Protein AF-A0A924F644-F1 (afdb_monomer)

Foldseek 3Di:
DALVVVQVCLDVPLPPPFDWDDDPPWIKTQNHKDKDDDCPVVLFQWDQDPVRIIIGGQW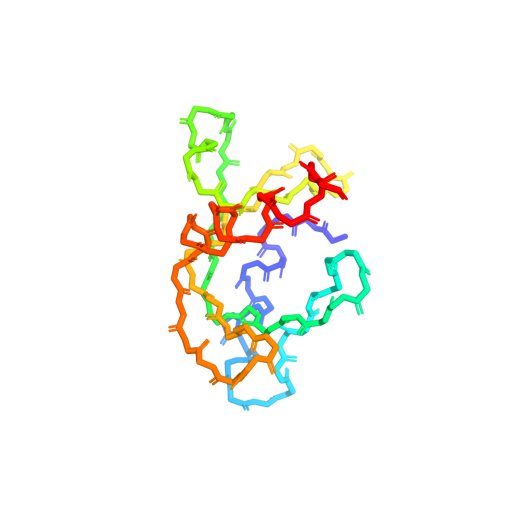IQGRVRDIDGRNVCCVVVVVVVVD

pLDDT: mean 77.11, std 11.96, range [38.97, 89.88]

Nearest PDB structures (foldseek):
  5uai-assembly1_A  TM=7.345E-01  e=1.280E-04  Pseudomonas aeruginosa PAO1
  3r8x-assembly1_A  TM=7.601E-01  e=2.263E-04  Yersinia pestis
  4iqf-assembly2_B  TM=7.371E-01  e=5.488E-04  Bacillus anthracis
  2fmt-assembly2_B  TM=7.497E-01  e=9.700E-04  Escherichia coli
  1s3i-assembly1_A  TM=7.414E-01  e=3.356E-02  Rattus norvegicus

Structure (mmCIF, N/CA/C/O backbone):
data_AF-A0A924F644-F1
#
_entry.id   AF-A0A924F644-F1
#
loop_
_atom_site.group_PDB
_atom_site.id
_atom_site.type_symbol
_atom_site.label_atom_id
_atom_site.label_alt_id
_atom_site.label_comp_id
_atom_site.label_asym_id
_atom_site.label_entity_id
_atom_site.label_seq_id
_atom_site.pdbx_PDB_ins_code
_atom_site.Cartn_x
_atom_site.Cartn_y
_atom_site.Cartn_z
_atom_site.occupancy
_atom_site.B_iso_or_equiv
_atom_site.auth_seq_id
_atom_site.auth_comp_id
_atom_site.auth_asym_id
_atom_site.auth_atom_id
_atom_site.pdbx_PDB_model_num
ATOM 1 N N . MET A 1 1 ? 8.226 -8.019 -3.320 1.00 64.81 1 MET A N 1
ATOM 2 C CA . MET A 1 1 ? 6.960 -7.689 -3.990 1.00 64.81 1 MET A CA 1
ATOM 3 C C . MET A 1 1 ? 7.231 -6.460 -4.829 1.00 64.81 1 MET A C 1
ATOM 5 O O . MET A 1 1 ? 7.849 -5.541 -4.300 1.00 64.81 1 MET A O 1
ATOM 9 N N . THR A 1 2 ? 6.873 -6.497 -6.108 1.00 82.06 2 THR A N 1
ATOM 10 C CA . THR A 1 2 ? 6.909 -5.325 -6.999 1.00 82.06 2 THR A CA 1
ATOM 11 C C . THR A 1 2 ? 5.655 -4.475 -6.779 1.00 82.06 2 THR A C 1
ATOM 13 O O . THR A 1 2 ? 4.653 -4.991 -6.272 1.00 82.06 2 THR A O 1
ATOM 16 N N . ALA A 1 3 ? 5.653 -3.202 -7.172 1.00 79.06 3 ALA A N 1
ATOM 17 C CA . ALA A 1 3 ? 4.475 -2.342 -7.035 1.00 79.06 3 ALA A CA 1
ATOM 18 C C . ALA A 1 3 ? 3.284 -2.886 -7.842 1.00 79.06 3 ALA A C 1
ATOM 20 O O . ALA A 1 3 ? 2.147 -2.838 -7.381 1.00 79.06 3 ALA A O 1
ATOM 21 N N . VAL A 1 4 ? 3.527 -3.511 -9.000 1.00 80.94 4 VAL A N 1
ATOM 22 C CA . VAL A 1 4 ? 2.466 -4.163 -9.791 1.00 80.94 4 VAL A CA 1
ATOM 23 C C . VAL A 1 4 ? 1.843 -5.327 -9.022 1.00 80.94 4 VAL A C 1
ATOM 25 O O . VAL A 1 4 ? 0.618 -5.451 -8.965 1.00 80.94 4 VAL A O 1
ATOM 28 N N . GLN A 1 5 ? 2.669 -6.175 -8.401 1.00 81.88 5 GLN A N 1
ATOM 29 C CA . GLN A 1 5 ? 2.182 -7.263 -7.550 1.00 81.88 5 GLN A CA 1
ATOM 30 C C . GLN A 1 5 ? 1.412 -6.715 -6.346 1.00 81.88 5 GLN A C 1
ATOM 32 O O . GLN A 1 5 ? 0.372 -7.263 -5.992 1.00 81.88 5 GLN A O 1
ATOM 37 N N . ALA A 1 6 ? 1.880 -5.613 -5.760 1.00 79.56 6 ALA A N 1
ATOM 38 C CA . ALA A 1 6 ? 1.230 -4.956 -4.637 1.00 79.56 6 ALA A CA 1
ATOM 39 C C . ALA A 1 6 ? -0.145 -4.388 -5.011 1.00 79.56 6 ALA A C 1
ATOM 41 O O . ALA A 1 6 ? -1.125 -4.684 -4.337 1.00 79.56 6 ALA A O 1
ATOM 42 N N . ALA A 1 7 ? -0.248 -3.651 -6.118 1.00 80.44 7 ALA A N 1
ATOM 43 C CA . ALA A 1 7 ? -1.509 -3.091 -6.597 1.00 80.44 7 ALA A CA 1
ATOM 44 C C . ALA A 1 7 ? -2.521 -4.190 -6.963 1.00 80.44 7 ALA A C 1
ATOM 46 O O . ALA A 1 7 ? -3.703 -4.092 -6.632 1.00 80.44 7 ALA A O 1
ATOM 47 N N . ARG A 1 8 ? -2.063 -5.280 -7.599 1.00 82.94 8 ARG A N 1
ATOM 48 C CA . ARG A 1 8 ? -2.904 -6.460 -7.870 1.00 82.94 8 ARG A CA 1
ATOM 49 C C . ARG A 1 8 ? -3.383 -7.116 -6.583 1.00 82.94 8 ARG A C 1
ATOM 51 O O . ARG A 1 8 ? -4.551 -7.475 -6.494 1.00 82.94 8 ARG A O 1
ATOM 58 N N . ARG A 1 9 ? -2.499 -7.229 -5.589 1.00 81.25 9 ARG A N 1
ATOM 59 C CA . ARG A 1 9 ? -2.835 -7.747 -4.265 1.00 81.25 9 ARG A CA 1
ATOM 60 C C . ARG A 1 9 ? -3.917 -6.879 -3.627 1.00 81.25 9 ARG A C 1
ATOM 62 O O . ARG A 1 9 ? -4.979 -7.394 -3.326 1.00 81.25 9 ARG A O 1
ATOM 69 N N . VAL A 1 10 ? -3.715 -5.569 -3.530 1.00 82.12 10 VAL A N 1
ATOM 70 C CA . VAL A 1 10 ? -4.708 -4.638 -2.967 1.00 82.12 10 VAL A CA 1
ATOM 71 C C . VAL A 1 10 ? -6.090 -4.836 -3.597 1.00 82.12 10 VAL A C 1
ATOM 73 O O . VAL A 1 10 ? -7.062 -4.979 -2.867 1.00 82.12 10 VAL A O 1
ATOM 76 N N . ARG A 1 11 ? -6.172 -4.946 -4.931 1.00 78.88 11 ARG A N 1
ATOM 77 C CA . ARG A 1 11 ? -7.444 -5.179 -5.639 1.00 78.88 11 ARG A CA 1
ATOM 78 C C . ARG A 1 11 ? -8.055 -6.551 -5.356 1.00 78.88 11 ARG A C 1
ATOM 80 O O . ARG A 1 11 ? -9.251 -6.640 -5.119 1.00 78.88 11 ARG A O 1
ATOM 87 N N . ALA A 1 12 ? -7.245 -7.607 -5.378 1.00 76.88 12 ALA A N 1
ATOM 88 C CA . ALA A 1 12 ? -7.704 -8.972 -5.113 1.00 76.88 12 ALA A CA 1
ATOM 89 C C . ALA A 1 12 ? -8.153 -9.175 -3.656 1.00 76.88 12 ALA A C 1
ATOM 91 O O . ALA A 1 12 ? -8.953 -10.055 -3.365 1.00 76.88 12 ALA A O 1
ATOM 92 N N . TYR A 1 13 ? -7.637 -8.351 -2.748 1.00 76.25 13 TYR A N 1
ATOM 93 C CA . TYR A 1 13 ? -7.811 -8.458 -1.306 1.00 76.25 13 TYR A CA 1
ATOM 94 C C . TYR A 1 13 ? -8.614 -7.280 -0.724 1.00 76.25 13 TYR A C 1
ATOM 96 O O . TYR A 1 13 ? -8.439 -6.918 0.441 1.00 76.25 13 TYR A O 1
ATOM 104 N N . LEU A 1 14 ? -9.484 -6.668 -1.534 1.00 67.62 14 LEU A N 1
ATOM 105 C CA . LEU A 1 14 ? -10.389 -5.591 -1.114 1.00 67.62 14 LEU A CA 1
ATOM 106 C C . LEU A 1 14 ? -11.431 -6.081 -0.095 1.00 67.62 14 LEU A C 1
ATOM 108 O O . LEU A 1 14 ? -11.674 -5.399 0.904 1.00 67.62 14 LEU A O 1
ATOM 112 N N . ASP A 1 15 ? -11.982 -7.279 -0.313 1.00 61.72 15 ASP A N 1
ATOM 113 C CA . ASP A 1 15 ? -13.018 -7.863 0.546 1.00 61.72 15 ASP A CA 1
ATOM 114 C C . ASP A 1 15 ? -12.422 -8.688 1.699 1.00 61.72 15 ASP A C 1
ATOM 116 O O . ASP A 1 15 ? -12.666 -8.371 2.868 1.00 61.72 15 ASP A O 1
ATOM 120 N N . PHE A 1 16 ? -11.580 -9.695 1.416 1.00 54.97 16 PHE A N 1
ATOM 121 C CA . PHE A 1 16 ? -10.855 -10.463 2.441 1.00 54.97 16 PHE A CA 1
ATOM 122 C C . PHE A 1 16 ? -9.739 -11.352 1.848 1.00 54.97 16 PHE A C 1
ATOM 124 O O . PHE A 1 16 ? -9.948 -11.934 0.786 1.00 54.97 16 PHE A O 1
ATOM 131 N N . PRO A 1 17 ? -8.598 -11.564 2.540 1.00 63.66 17 PRO A N 1
ATOM 132 C CA . PRO A 1 17 ? -8.063 -10.812 3.680 1.00 63.66 17 PRO A CA 1
ATOM 133 C C . PRO A 1 17 ? -7.559 -9.422 3.282 1.00 63.66 17 PRO A C 1
ATOM 135 O O . PRO A 1 17 ? -6.711 -9.308 2.411 1.00 63.66 17 PRO A O 1
ATOM 138 N N . LYS A 1 18 ? -8.009 -8.373 3.977 1.00 78.12 18 LYS A N 1
ATOM 139 C CA . LYS A 1 18 ? -7.617 -6.977 3.713 1.00 78.12 18 LYS A CA 1
ATOM 140 C C . LYS A 1 18 ? -6.096 -6.772 3.731 1.00 78.12 18 LYS A C 1
ATOM 142 O O . LYS A 1 18 ? -5.412 -7.250 4.638 1.00 78.12 18 LYS A O 1
ATOM 147 N N . THR A 1 19 ? -5.568 -6.005 2.774 1.00 81.50 19 THR A N 1
ATOM 148 C CA . THR A 1 19 ? -4.128 -5.697 2.708 1.00 81.50 19 THR A CA 1
ATOM 149 C C . THR A 1 19 ? -3.741 -4.723 3.822 1.00 81.50 19 THR A C 1
ATOM 151 O O . THR A 1 19 ? -4.031 -3.531 3.738 1.00 81.50 19 THR A O 1
ATOM 154 N N . LYS A 1 20 ? -3.084 -5.229 4.872 1.00 83.25 20 LYS A N 1
ATOM 155 C CA . LYS A 1 20 ? -2.554 -4.414 5.972 1.00 83.25 20 LYS A CA 1
ATOM 156 C C . LYS A 1 20 ? -1.143 -3.927 5.666 1.00 83.25 20 LYS A C 1
ATOM 158 O O . LYS A 1 20 ? -0.309 -4.689 5.179 1.00 83.25 20 LYS A O 1
ATOM 1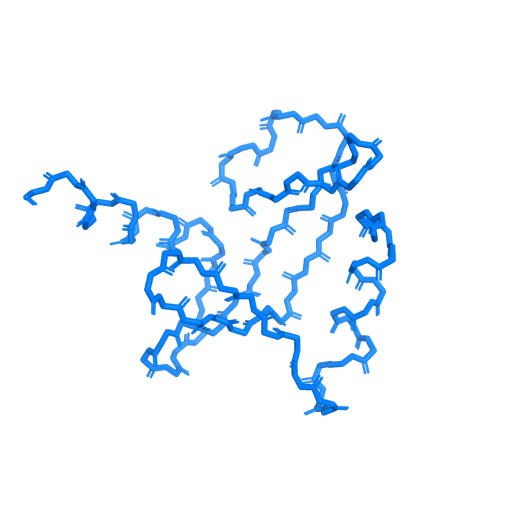63 N N . LEU A 1 21 ? -0.885 -2.675 6.006 1.00 82.19 21 LEU A N 1
ATOM 164 C CA . LEU A 1 21 ? 0.416 -2.039 5.951 1.00 82.19 21 LEU A CA 1
ATOM 165 C C . LEU A 1 21 ? 0.751 -1.479 7.332 1.00 82.19 21 LEU A C 1
ATOM 167 O O . LEU A 1 21 ? -0.058 -0.765 7.919 1.00 82.19 21 LEU A O 1
ATOM 171 N N . SER A 1 22 ? 1.937 -1.787 7.839 1.00 79.56 22 SER A N 1
ATOM 172 C CA . SER A 1 22 ? 2.438 -1.172 9.067 1.00 79.56 22 SER A CA 1
ATOM 173 C C . SER A 1 22 ? 3.138 0.142 8.733 1.00 79.56 22 SER A C 1
ATOM 175 O O . SER A 1 22 ? 4.012 0.174 7.866 1.00 79.56 22 SER A O 1
ATOM 177 N N . TYR A 1 23 ? 2.766 1.215 9.424 1.00 75.25 23 TYR A N 1
ATOM 178 C CA . TYR A 1 23 ? 3.411 2.518 9.336 1.00 75.25 23 TYR A CA 1
ATOM 179 C C . TYR A 1 23 ? 3.711 3.034 10.747 1.00 75.25 23 TYR A C 1
ATOM 181 O O . TYR A 1 23 ? 2.817 3.463 11.473 1.00 75.25 23 TYR A O 1
ATOM 189 N N . GLY A 1 24 ? 4.982 2.962 11.152 1.00 73.75 24 GLY A N 1
ATOM 190 C CA . GLY A 1 24 ? 5.378 3.238 12.535 1.00 73.75 24 GLY A CA 1
ATOM 191 C C . GLY A 1 24 ? 4.815 2.189 13.499 1.00 73.75 24 GLY A C 1
ATOM 192 O O . GLY A 1 24 ? 4.983 0.993 13.271 1.00 73.75 24 GLY A O 1
ATOM 193 N N . SER A 1 25 ? 4.155 2.645 14.565 1.00 76.81 25 SER A N 1
ATOM 194 C CA . SER A 1 25 ? 3.436 1.804 15.534 1.00 76.81 25 SER A CA 1
ATOM 195 C C . SER A 1 25 ? 2.031 1.409 15.075 1.00 76.81 25 SER A C 1
ATOM 197 O O . SER A 1 25 ? 1.393 0.570 15.703 1.00 76.81 25 SER A O 1
ATOM 199 N N . GLU A 1 26 ? 1.542 2.012 13.993 1.00 78.31 26 GLU A N 1
ATOM 200 C CA . GLU A 1 26 ? 0.164 1.873 13.547 1.00 78.31 26 GLU A CA 1
ATOM 201 C C . GLU A 1 26 ? 0.041 0.906 12.371 1.00 78.31 26 GLU A C 1
ATOM 203 O O . GLU A 1 26 ? 0.941 0.768 11.538 1.00 78.31 26 GLU A O 1
ATOM 208 N N . SER A 1 27 ? -1.114 0.249 12.274 1.00 82.75 27 SER A N 1
ATOM 209 C CA . SER A 1 27 ? -1.462 -0.572 11.114 1.00 82.75 27 SER A CA 1
ATOM 210 C C . SER A 1 27 ? -2.628 0.051 10.362 1.00 82.75 27 SER A C 1
ATOM 212 O O . SER A 1 27 ? -3.663 0.370 10.946 1.00 82.75 27 SER A O 1
ATOM 214 N N . VAL A 1 28 ? -2.463 0.213 9.054 1.00 87.12 28 VAL A N 1
ATOM 215 C CA . VAL A 1 28 ? -3.492 0.733 8.153 1.00 87.12 28 VAL A CA 1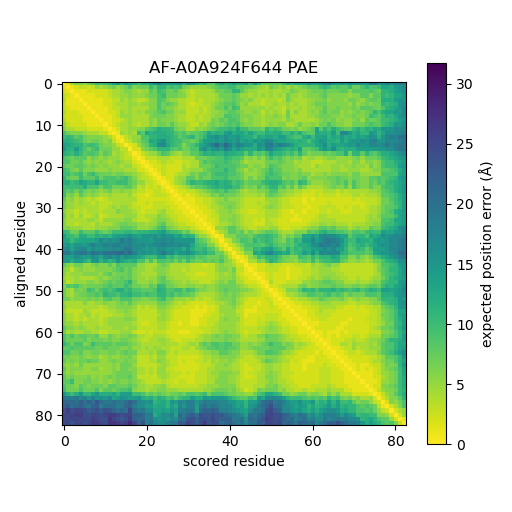
ATOM 216 C C . VAL A 1 28 ? -3.891 -0.324 7.143 1.00 87.12 28 VAL A C 1
ATOM 218 O O . VAL A 1 28 ? -3.117 -1.224 6.821 1.00 87.12 28 VAL A O 1
ATOM 221 N N . ILE A 1 29 ? -5.111 -0.229 6.627 1.00 89.00 29 ILE A N 1
ATOM 222 C CA . ILE A 1 29 ? -5.577 -1.117 5.562 1.00 89.00 29 ILE A CA 1
ATOM 223 C C . ILE A 1 29 ? -5.576 -0.346 4.254 1.00 89.00 29 ILE A C 1
ATOM 225 O O . ILE A 1 29 ? -6.312 0.622 4.102 1.00 89.00 29 ILE A O 1
ATOM 229 N N . VAL A 1 30 ? -4.792 -0.805 3.288 1.00 88.38 30 VAL A N 1
ATOM 230 C CA . VAL A 1 30 ? -4.785 -0.241 1.942 1.00 88.38 30 VAL A CA 1
ATOM 231 C C . VAL A 1 30 ? -5.993 -0.773 1.181 1.00 88.38 30 VAL A C 1
ATOM 233 O O . VAL A 1 30 ? -6.182 -1.984 1.069 1.00 88.38 30 VAL A O 1
ATOM 236 N N . THR A 1 31 ? -6.796 0.142 0.647 1.00 87.81 31 THR A N 1
ATOM 237 C CA .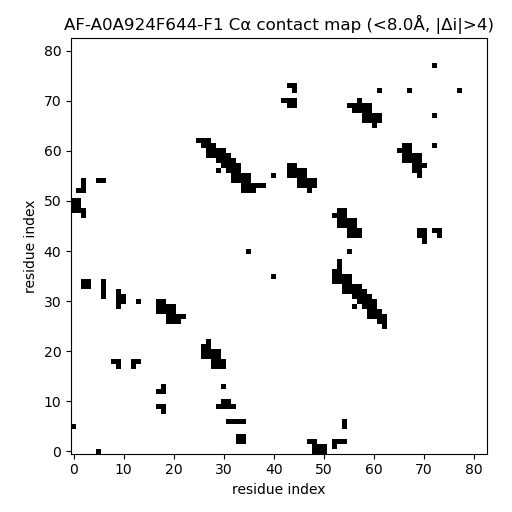 THR A 1 31 ? -7.988 -0.190 -0.151 1.00 87.81 31 THR A CA 1
ATOM 238 C C . THR A 1 31 ? -7.798 0.156 -1.621 1.00 87.81 31 THR A C 1
ATOM 240 O O . THR A 1 31 ? -8.311 -0.544 -2.489 1.00 87.81 31 THR A O 1
ATOM 243 N N . LYS A 1 32 ? -6.990 1.175 -1.927 1.00 86.94 32 LYS A N 1
ATOM 244 C CA . LYS A 1 32 ? -6.679 1.558 -3.300 1.00 86.94 32 LYS A CA 1
ATOM 245 C C . LYS A 1 32 ? -5.234 2.015 -3.420 1.00 86.94 32 LYS A C 1
ATOM 247 O O . LYS A 1 32 ? -4.746 2.781 -2.591 1.00 86.94 32 LYS A O 1
ATOM 252 N N . ALA A 1 33 ? -4.563 1.502 -4.444 1.00 88.25 33 ALA A N 1
ATOM 253 C CA . ALA A 1 33 ? -3.190 1.844 -4.762 1.00 88.25 33 ALA A CA 1
ATOM 254 C C . ALA A 1 33 ? -2.926 1.688 -6.262 1.00 88.25 33 ALA A C 1
ATOM 256 O O . ALA A 1 33 ? -3.541 0.845 -6.936 1.00 88.25 33 ALA A O 1
ATOM 257 N N . HIS A 1 34 ? -1.960 2.447 -6.764 1.00 85.62 34 HIS A N 1
ATOM 258 C CA . HIS A 1 34 ? -1.479 2.358 -8.134 1.00 85.62 34 HIS A CA 1
ATOM 259 C C . HIS A 1 34 ? 0.047 2.468 -8.196 1.00 85.62 34 HIS A C 1
ATOM 261 O O . HIS A 1 34 ? 0.707 2.910 -7.258 1.00 85.62 34 HIS A O 1
ATOM 267 N N . VAL A 1 35 ? 0.620 1.978 -9.293 1.00 85.19 35 VAL A N 1
ATOM 268 C CA . VAL A 1 35 ? 2.069 2.012 -9.517 1.00 85.19 35 VAL A CA 1
ATOM 269 C C . VAL A 1 35 ? 2.430 3.347 -10.140 1.00 85.19 35 VAL A C 1
ATOM 271 O O . VAL A 1 35 ? 1.796 3.736 -11.118 1.00 85.19 35 VAL A O 1
ATOM 274 N N . VAL A 1 36 ? 3.456 4.001 -9.605 1.00 83.50 36 VAL A N 1
ATOM 275 C CA . VAL A 1 36 ? 4.007 5.241 -10.154 1.00 83.50 36 VAL A CA 1
ATOM 276 C C . VAL A 1 36 ? 5.458 5.031 -10.570 1.00 83.50 36 VAL A C 1
ATOM 278 O O . VAL A 1 36 ? 6.180 4.207 -10.003 1.00 83.50 36 VAL A O 1
ATOM 281 N N . SER A 1 37 ? 5.868 5.741 -11.617 1.00 71.69 37 SER A N 1
ATOM 282 C CA . SER A 1 37 ? 7.197 5.612 -12.230 1.00 71.69 37 SER A CA 1
ATOM 283 C C . SER A 1 37 ? 8.174 6.705 -11.788 1.00 71.69 37 SER A C 1
ATOM 285 O O . SER A 1 37 ? 9.332 6.670 -12.190 1.00 71.69 37 SER A O 1
ATOM 287 N N . GLY A 1 38 ? 7.734 7.664 -10.967 1.00 66.19 38 GLY A N 1
ATOM 288 C CA . GLY A 1 38 ? 8.570 8.759 -10.483 1.00 66.19 38 GLY A CA 1
ATOM 289 C C . GLY A 1 38 ? 8.048 9.377 -9.188 1.00 66.19 38 GLY A C 1
ATOM 290 O O . GLY A 1 38 ? 6.863 9.290 -8.873 1.00 66.19 38 GLY A O 1
ATOM 291 N N . GLU A 1 39 ? 8.948 10.015 -8.438 1.00 62.72 39 GLU A N 1
ATOM 292 C CA . GLU A 1 39 ? 8.637 10.719 -7.184 1.00 62.72 39 GLU A CA 1
ATOM 293 C C . GLU A 1 39 ? 7.794 11.988 -7.383 1.00 62.72 39 GLU A C 1
ATOM 295 O O . GLU A 1 39 ? 7.350 12.591 -6.413 1.00 62.72 39 GLU A O 1
ATOM 300 N N . SER A 1 40 ? 7.527 12.406 -8.620 1.00 59.91 40 SER A N 1
ATOM 301 C CA . SER A 1 40 ? 6.675 13.562 -8.936 1.00 59.91 40 SER A CA 1
ATOM 302 C C . SER A 1 40 ? 5.261 13.440 -8.343 1.00 59.91 40 SER A C 1
ATOM 304 O O . SER A 1 40 ? 4.632 14.455 -8.041 1.00 59.91 40 SER A O 1
ATOM 306 N N . ASP A 1 41 ? 4.795 12.209 -8.108 1.00 55.00 41 ASP A N 1
ATOM 307 C CA . ASP A 1 41 ? 3.528 11.891 -7.437 1.00 55.00 41 ASP A CA 1
ATOM 308 C C . ASP A 1 41 ? 3.637 11.841 -5.895 1.00 55.00 41 ASP A C 1
ATOM 310 O O . ASP A 1 41 ? 2.684 11.484 -5.205 1.00 55.00 41 ASP A O 1
ATOM 314 N N . ALA A 1 42 ? 4.757 12.282 -5.302 1.00 56.00 42 ALA A N 1
ATOM 315 C CA .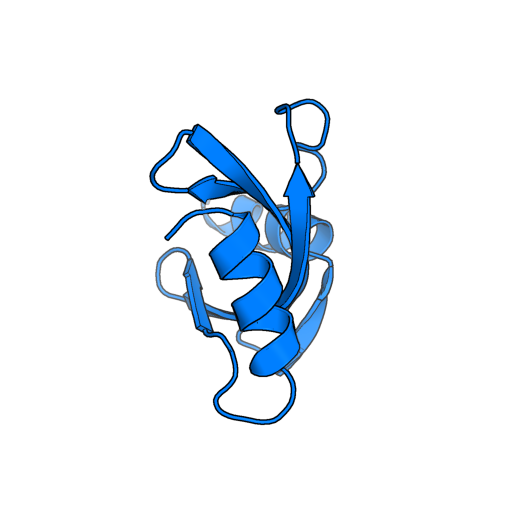 ALA A 1 42 ? 5.003 12.316 -3.849 1.00 56.00 42 ALA A CA 1
ATOM 316 C C . ALA A 1 42 ? 4.030 13.190 -3.028 1.00 56.00 42 ALA A C 1
ATOM 318 O O . ALA A 1 42 ? 4.181 13.313 -1.805 1.00 56.00 42 ALA A O 1
ATOM 319 N N . LYS A 1 43 ? 3.019 13.792 -3.666 1.00 61.34 43 LYS A N 1
ATOM 320 C CA . LYS A 1 43 ? 1.868 14.390 -2.976 1.00 61.34 43 LYS A CA 1
ATOM 321 C C . LYS A 1 43 ? 1.044 13.330 -2.245 1.00 61.34 43 LYS A C 1
ATOM 323 O O . LYS A 1 43 ? 0.444 13.656 -1.222 1.00 61.34 43 LYS A O 1
ATOM 328 N N . ASP A 1 44 ? 1.073 12.091 -2.723 1.00 71.75 44 ASP A N 1
ATOM 329 C CA . ASP A 1 44 ? 0.419 10.958 -2.084 1.00 71.75 44 ASP A CA 1
ATOM 330 C C . ASP A 1 44 ? 1.383 10.167 -1.188 1.00 71.75 44 ASP A C 1
ATOM 332 O O . ASP A 1 44 ? 2.580 10.458 -1.061 1.00 71.75 44 ASP A O 1
ATOM 336 N N . PHE A 1 45 ? 0.836 9.192 -0.468 1.00 82.12 45 PHE A N 1
ATOM 337 C CA . PHE A 1 45 ? 1.618 8.318 0.396 1.00 82.12 45 PHE A CA 1
ATOM 338 C C . PHE A 1 45 ? 2.294 7.238 -0.456 1.00 82.12 45 PHE A C 1
ATOM 340 O O . PHE A 1 45 ? 1.628 6.323 -0.937 1.00 82.12 45 PHE A O 1
ATOM 347 N N . ILE A 1 46 ? 3.605 7.379 -0.678 1.00 85.31 46 ILE A N 1
ATOM 348 C CA . ILE A 1 46 ? 4.393 6.514 -1.566 1.00 85.31 46 ILE A CA 1
ATOM 349 C C . ILE A 1 46 ? 5.144 5.448 -0.769 1.00 85.31 46 ILE A C 1
ATOM 351 O O . ILE A 1 46 ? 5.745 5.737 0.266 1.00 85.31 46 ILE A O 1
ATOM 355 N N . ILE A 1 47 ? 5.149 4.220 -1.286 1.00 82.00 47 ILE A N 1
ATOM 356 C CA . ILE A 1 47 ? 5.875 3.080 -0.726 1.00 82.00 47 ILE A CA 1
ATOM 357 C C . ILE A 1 47 ? 6.853 2.541 -1.765 1.00 82.00 47 ILE A C 1
ATOM 359 O O . ILE A 1 47 ? 6.450 2.120 -2.852 1.00 82.00 47 ILE A O 1
AT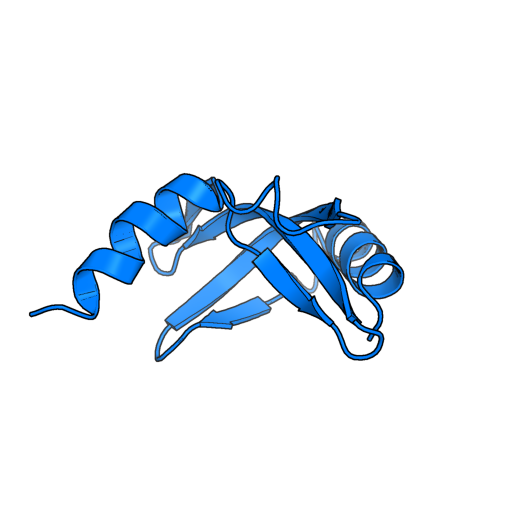OM 363 N N . GLN A 1 48 ? 8.138 2.509 -1.412 1.00 83.75 48 GLN A N 1
ATOM 364 C CA . GLN A 1 48 ? 9.171 1.905 -2.248 1.00 83.75 48 GLN A CA 1
ATOM 365 C C . GLN A 1 48 ? 9.088 0.374 -2.182 1.00 83.75 48 GLN A C 1
ATOM 367 O O . GLN A 1 48 ? 9.072 -0.230 -1.107 1.00 83.75 48 GLN A O 1
ATOM 372 N N . CYS A 1 49 ? 9.022 -0.261 -3.349 1.00 80.81 49 CYS A N 1
ATOM 373 C CA . CYS A 1 49 ? 9.000 -1.711 -3.504 1.00 80.81 49 CYS A CA 1
ATOM 374 C C . CYS A 1 49 ? 10.399 -2.269 -3.834 1.00 80.81 49 CYS A C 1
ATOM 376 O O . CYS A 1 49 ? 11.346 -1.527 -4.086 1.00 80.81 49 CYS A O 1
ATOM 378 N N . LYS A 1 50 ? 10.542 -3.606 -3.819 1.00 76.06 50 LYS A N 1
ATOM 379 C CA . LYS A 1 50 ? 11.849 -4.303 -3.906 1.00 76.06 50 LYS A CA 1
ATOM 380 C C . LYS A 1 50 ? 12.639 -4.065 -5.207 1.00 76.06 50 LYS A C 1
ATOM 382 O O . LYS A 1 50 ? 13.818 -4.381 -5.249 1.00 76.06 50 LYS A O 1
ATOM 387 N N . ASP A 1 51 ? 11.993 -3.583 -6.258 1.00 78.44 51 ASP A N 1
ATOM 388 C CA . ASP A 1 51 ? 12.512 -3.403 -7.621 1.00 78.44 51 ASP A CA 1
ATOM 389 C C . ASP A 1 51 ? 12.674 -1.920 -8.000 1.00 78.44 51 ASP A C 1
ATOM 391 O O . ASP A 1 51 ? 12.644 -1.585 -9.179 1.00 78.44 51 ASP A O 1
ATOM 395 N N . ASN A 1 52 ? 12.783 -1.023 -7.011 1.00 74.00 52 ASN A N 1
ATOM 396 C CA . ASN A 1 52 ? 12.719 0.436 -7.192 1.00 74.00 52 ASN A CA 1
ATOM 397 C C . ASN A 1 52 ? 11.402 0.944 -7.796 1.00 74.00 52 ASN A C 1
ATOM 399 O O . ASN A 1 52 ? 11.293 2.125 -8.117 1.00 74.00 52 ASN A O 1
ATOM 403 N N . SER A 1 53 ? 10.378 0.093 -7.916 1.00 82.81 53 SER A N 1
ATOM 404 C CA . SER A 1 53 ? 9.047 0.574 -8.262 1.00 82.81 53 SER A CA 1
ATOM 405 C C . SER A 1 53 ? 8.40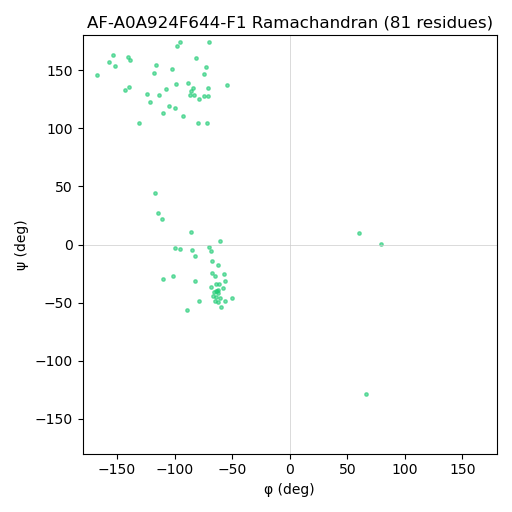7 1.274 -7.068 1.00 82.81 53 SER A C 1
ATOM 407 O O . SER A 1 53 ? 8.629 0.918 -5.905 1.00 82.81 53 SER A O 1
ATOM 409 N N . LEU A 1 54 ? 7.600 2.284 -7.365 1.00 85.06 54 LEU A N 1
ATOM 410 C CA . LEU A 1 54 ? 6.911 3.082 -6.368 1.00 85.06 54 LEU A CA 1
ATOM 411 C C . LEU A 1 54 ? 5.424 2.729 -6.395 1.00 85.06 54 LEU A C 1
ATOM 413 O O . LEU A 1 54 ? 4.807 2.617 -7.456 1.00 85.06 54 LEU A O 1
ATOM 417 N N . LEU A 1 55 ? 4.845 2.526 -5.216 1.00 84.94 55 LEU A N 1
ATOM 418 C CA . LEU A 1 55 ? 3.419 2.292 -5.041 1.00 84.94 55 LEU A CA 1
ATOM 419 C C . LEU A 1 55 ? 2.804 3.510 -4.355 1.00 84.94 55 LEU A C 1
ATOM 421 O O . LEU A 1 55 ? 3.090 3.765 -3.187 1.00 84.94 55 LEU A O 1
ATOM 425 N N . ALA A 1 56 ? 1.954 4.236 -5.070 1.00 87.56 56 ALA A N 1
ATOM 426 C CA . ALA A 1 56 ? 1.154 5.306 -4.503 1.00 87.56 56 ALA A CA 1
ATOM 427 C C . ALA A 1 56 ? -0.105 4.724 -3.857 1.00 87.56 56 ALA A C 1
ATOM 429 O O . ALA A 1 56 ? -0.830 3.932 -4.468 1.00 87.56 56 ALA A O 1
ATOM 430 N N . ILE A 1 57 ? -0.351 5.094 -2.601 1.00 87.50 57 ILE A N 1
ATOM 431 C CA . ILE A 1 57 ? -1.561 4.731 -1.870 1.00 87.50 57 ILE A CA 1
ATOM 432 C C . ILE A 1 57 ? -2.588 5.847 -2.045 1.00 87.50 57 ILE A C 1
ATOM 434 O O . ILE A 1 57 ? -2.438 6.930 -1.483 1.00 87.50 57 ILE A O 1
ATOM 438 N N . ASP A 1 58 ? -3.651 5.557 -2.790 1.00 86.62 58 ASP A N 1
ATOM 439 C CA . ASP A 1 58 ? -4.738 6.505 -3.041 1.00 86.62 58 ASP A CA 1
ATOM 440 C C . ASP A 1 58 ? -5.683 6.574 -1.846 1.00 86.62 58 ASP A C 1
ATOM 442 O O . ASP A 1 58 ? -6.006 7.656 -1.362 1.00 86.62 58 ASP A O 1
ATOM 446 N N . GLU A 1 59 ? -6.109 5.406 -1.350 1.00 88.38 59 GLU A N 1
ATOM 447 C CA . GLU A 1 59 ? -7.098 5.278 -0.280 1.00 88.38 59 GLU A CA 1
ATOM 448 C C . GLU A 1 59 ? -6.724 4.174 0.702 1.00 88.38 59 GLU A C 1
ATOM 450 O O . GLU A 1 59 ? -6.399 3.032 0.343 1.00 88.38 59 GLU A O 1
ATOM 455 N N . LEU A 1 60 ? -6.862 4.503 1.979 1.00 89.88 60 LEU A N 1
ATOM 456 C CA . LEU A 1 60 ? -6.615 3.597 3.082 1.00 89.88 60 LEU A CA 1
ATOM 457 C C . LEU A 1 60 ? -7.646 3.788 4.190 1.00 89.88 60 LEU A C 1
ATOM 459 O O . LEU A 1 60 ? -8.316 4.813 4.287 1.00 89.88 60 LEU A O 1
ATOM 463 N N . ILE A 1 61 ? -7.760 2.783 5.045 1.00 88.81 61 ILE A N 1
ATOM 464 C CA . ILE A 1 61 ? -8.478 2.860 6.308 1.00 88.81 61 ILE A CA 1
ATOM 465 C C . ILE A 1 61 ? -7.429 3.064 7.395 1.00 88.81 61 ILE A C 1
ATOM 467 O O . ILE A 1 61 ? -6.556 2.210 7.582 1.00 88.81 61 ILE A O 1
ATOM 471 N N . GLY A 1 62 ? -7.509 4.205 8.075 1.00 86.31 62 GLY A N 1
ATOM 472 C CA . GLY A 1 62 ? -6.625 4.529 9.187 1.00 86.31 62 GLY A CA 1
ATOM 473 C C . GLY A 1 62 ? -6.907 3.665 10.427 1.00 86.31 62 GLY A C 1
ATOM 474 O O . GLY A 1 62 ? -7.906 2.943 10.464 1.00 86.31 62 GLY A O 1
ATOM 475 N N . PRO A 1 63 ? -6.085 3.785 11.480 1.00 81.06 63 PRO A N 1
ATOM 476 C CA . PRO A 1 63 ? -6.239 3.031 12.731 1.00 81.06 63 PRO A CA 1
ATOM 477 C C . PRO A 1 63 ? -7.607 3.214 13.395 1.00 81.06 63 PRO A C 1
ATOM 479 O O . PRO A 1 63 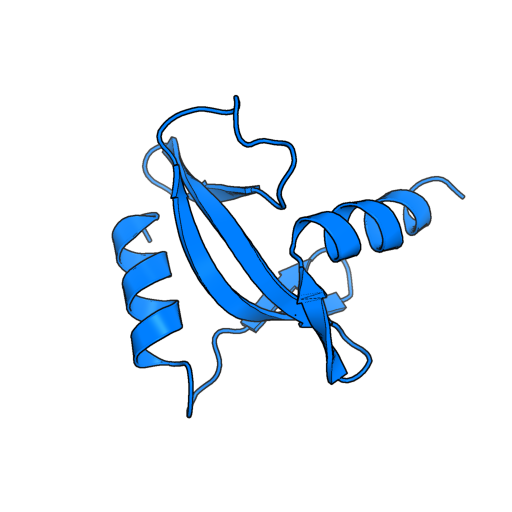? -8.159 2.292 13.985 1.00 81.06 63 PRO A O 1
ATOM 482 N N . SER A 1 64 ? -8.200 4.397 13.225 1.00 83.06 64 SER A N 1
ATOM 483 C CA . SER A 1 64 ? -9.546 4.729 13.705 1.00 83.06 64 SER A CA 1
ATOM 484 C C . SER A 1 64 ? -10.680 4.022 12.948 1.00 83.06 64 SER A C 1
ATOM 486 O O . SER A 1 64 ? -11.849 4.242 13.256 1.00 83.06 64 SER A O 1
ATOM 488 N N . GLY A 1 65 ? -10.375 3.227 11.917 1.00 83.12 65 GLY A N 1
ATOM 489 C CA . GLY A 1 65 ? -11.368 2.573 11.064 1.00 83.12 65 GLY A CA 1
ATOM 490 C C . GLY A 1 65 ? -11.979 3.484 9.992 1.00 83.12 65 GLY A C 1
ATOM 491 O O . GLY A 1 65 ? -12.804 3.027 9.199 1.00 83.12 65 GLY A O 1
ATOM 492 N N . LYS A 1 66 ? -11.568 4.757 9.914 1.00 87.19 66 LYS A N 1
ATOM 493 C CA . LYS A 1 66 ? -12.051 5.708 8.900 1.00 87.19 66 LYS A CA 1
ATOM 494 C C . LYS A 1 66 ? -11.284 5.578 7.585 1.00 87.19 66 LYS A C 1
ATOM 496 O O . LYS A 1 66 ? -10.054 5.538 7.586 1.00 87.19 66 LYS A O 1
ATOM 501 N N . ARG A 1 67 ? -12.017 5.574 6.465 1.00 88.88 67 ARG A N 1
ATOM 502 C CA . ARG A 1 67 ? -11.441 5.703 5.116 1.00 88.88 67 ARG A CA 1
ATOM 503 C C . ARG A 1 67 ? -10.940 7.128 4.893 1.00 88.88 67 ARG A C 1
ATOM 505 O O . ARG A 1 67 ? -11.641 8.082 5.219 1.00 88.88 67 ARG A O 1
ATOM 512 N N . MET A 1 68 ? -9.746 7.259 4.335 1.00 89.50 68 MET A N 1
ATOM 513 C CA . MET A 1 68 ? -9.116 8.531 3.990 1.00 89.50 68 MET A CA 1
ATOM 514 C C . MET A 1 68 ? -8.129 8.349 2.840 1.00 89.50 68 MET A C 1
ATOM 516 O O . MET A 1 68 ? -7.702 7.231 2.546 1.00 89.50 68 MET A O 1
ATOM 520 N N . SER A 1 69 ? -7.754 9.452 2.193 1.00 88.69 69 SER A N 1
ATOM 521 C CA . SER A 1 69 ? -6.736 9.405 1.148 1.00 88.69 69 SER A CA 1
ATOM 522 C C . SER A 1 69 ? -5.341 9.194 1.734 1.00 88.69 69 SER A C 1
ATOM 524 O O . SER A 1 69 ? -5.065 9.611 2.864 1.00 88.69 69 SER A O 1
ATOM 526 N N . GLY A 1 70 ? -4.431 8.594 0.961 1.00 86.69 70 GLY A N 1
ATOM 527 C CA . GLY A 1 70 ? -3.034 8.452 1.383 1.00 86.69 70 GLY A CA 1
ATOM 528 C C . GLY A 1 70 ? -2.387 9.802 1.687 1.00 86.69 70 GLY A C 1
ATOM 529 O O . GLY A 1 70 ? -1.682 9.933 2.683 1.00 86.69 70 GLY A O 1
ATOM 530 N N . ARG A 1 71 ? -2.710 10.847 0.916 1.00 85.38 71 ARG A N 1
ATOM 531 C CA . ARG A 1 71 ? -2.283 12.223 1.208 1.00 85.38 71 ARG A CA 1
ATOM 532 C C . ARG A 1 71 ? -2.794 12.744 2.550 1.00 85.38 71 ARG A C 1
ATOM 534 O O . ARG A 1 71 ? -2.019 13.332 3.298 1.00 85.38 71 ARG A O 1
ATOM 541 N N . ALA A 1 72 ? -4.074 12.546 2.869 1.00 85.50 72 ALA A N 1
ATOM 542 C CA . ALA A 1 72 ? -4.635 12.970 4.152 1.00 85.50 72 ALA A CA 1
ATOM 543 C C . ALA A 1 72 ? -3.991 12.212 5.319 1.00 85.50 72 ALA A C 1
ATOM 545 O O . ALA A 1 72 ? -3.667 12.818 6.337 1.00 85.50 72 ALA A O 1
ATOM 546 N N . PHE A 1 73 ? -3.739 10.913 5.144 1.00 84.88 73 PHE A N 1
ATOM 547 C CA . PHE A 1 73 ? -3.008 10.111 6.118 1.00 84.88 73 PHE A CA 1
ATOM 548 C C . PHE A 1 73 ? -1.576 10.617 6.308 1.00 84.88 73 PHE A C 1
ATOM 550 O O . PHE A 1 73 ? -1.175 10.878 7.436 1.00 84.88 73 PHE A O 1
ATOM 557 N N . LYS A 1 74 ? -0.831 10.836 5.218 1.00 81.44 74 LYS A N 1
ATOM 558 C CA . LYS A 1 74 ? 0.524 11.401 5.251 1.00 81.44 74 LYS A CA 1
ATOM 559 C C . LYS A 1 74 ? 0.533 12.747 5.972 1.00 81.44 74 LYS A C 1
ATOM 561 O O . LYS A 1 74 ? 1.319 12.921 6.887 1.00 81.44 74 LYS A O 1
ATOM 566 N N . ASN A 1 75 ? -0.370 13.661 5.631 1.00 81.62 75 ASN A N 1
ATOM 567 C CA . ASN A 1 75 ? -0.430 14.983 6.255 1.00 81.62 75 ASN A CA 1
ATOM 568 C C . ASN A 1 75 ? -0.869 14.940 7.727 1.00 81.62 75 ASN A C 1
ATOM 570 O O . ASN A 1 75 ? -0.373 15.723 8.521 1.00 81.62 75 ASN A O 1
ATOM 574 N N . GLY A 1 76 ? -1.795 14.054 8.101 1.00 74.62 76 GLY A N 1
ATOM 575 C CA . GLY A 1 76 ? -2.303 13.965 9.473 1.00 74.62 76 GLY A CA 1
ATOM 576 C C . GLY A 1 76 ? -1.411 13.161 10.424 1.00 74.62 76 GLY A C 1
ATOM 577 O O . GLY A 1 76 ? -1.362 13.462 11.612 1.00 74.62 76 GLY A O 1
ATOM 578 N N . TYR A 1 77 ? -0.705 12.144 9.920 1.00 69.94 77 TYR A N 1
ATOM 579 C CA . TYR A 1 77 ? 0.146 11.263 10.729 1.00 69.94 77 TYR A CA 1
ATOM 580 C C . TYR A 1 77 ? 1.640 11.588 10.630 1.00 69.94 77 TYR A C 1
ATOM 582 O O . TYR A 1 77 ? 2.345 11.346 11.606 1.00 69.94 77 TYR A O 1
ATOM 590 N N . ALA A 1 78 ? 2.145 12.172 9.532 1.00 56.09 78 ALA A N 1
ATOM 591 C CA . ALA A 1 78 ? 3.531 12.661 9.512 1.00 56.09 78 ALA A CA 1
ATOM 592 C C . ALA A 1 78 ? 3.729 13.797 10.528 1.00 56.09 78 ALA A C 1
ATOM 594 O O . ALA A 1 78 ? 4.758 13.832 11.189 1.00 56.09 78 ALA A O 1
ATOM 595 N N . SER A 1 79 ? 2.710 14.635 10.755 1.00 51.75 79 SER A N 1
ATOM 596 C CA . SER A 1 79 ? 2.740 15.683 11.786 1.00 51.75 79 SER A CA 1
ATOM 597 C C . SER A 1 79 ? 2.757 15.165 13.231 1.00 51.75 79 SER A C 1
ATOM 599 O O . SER A 1 79 ? 3.065 15.939 14.125 1.00 51.75 79 SER A O 1
ATOM 601 N N . GLN A 1 80 ? 2.460 13.883 13.491 1.00 52.59 80 GLN A N 1
ATOM 602 C CA . GLN A 1 80 ? 2.593 13.289 14.834 1.00 52.59 80 GLN A CA 1
ATOM 603 C C . GLN A 1 80 ? 4.016 12.796 15.144 1.00 52.59 80 GLN A C 1
ATOM 605 O O . GLN A 1 80 ? 4.269 12.349 16.258 1.00 52.59 80 GLN A O 1
ATOM 610 N N . LYS A 1 81 ? 4.944 12.850 14.177 1.00 46.06 81 LYS A N 1
ATOM 611 C CA . LYS A 1 81 ? 6.354 12.480 14.384 1.00 46.06 81 LYS A CA 1
ATOM 612 C C . LYS A 1 81 ? 7.275 13.664 14.708 1.00 46.06 81 LYS A C 1
ATOM 614 O O . LYS A 1 81 ? 8.440 13.420 15.001 1.00 46.06 81 LYS A O 1
ATOM 619 N N . ASP A 1 82 ? 6.753 14.892 14.691 1.00 39.72 82 ASP A N 1
ATOM 620 C CA . ASP A 1 82 ? 7.479 16.137 14.985 1.00 39.72 82 ASP A CA 1
ATOM 621 C C . ASP A 1 82 ? 6.910 16.853 16.237 1.00 39.72 82 ASP A C 1
ATOM 623 O O . ASP A 1 82 ? 6.667 18.062 16.227 1.00 39.72 82 ASP A O 1
ATOM 627 N N . SER A 1 83 ? 6.634 16.124 17.326 1.00 38.97 83 SER A N 1
ATOM 628 C CA . SER A 1 83 ? 6.347 16.703 18.656 1.00 38.97 83 SER A CA 1
ATOM 629 C C . SER A 1 83 ? 6.905 15.848 19.782 1.0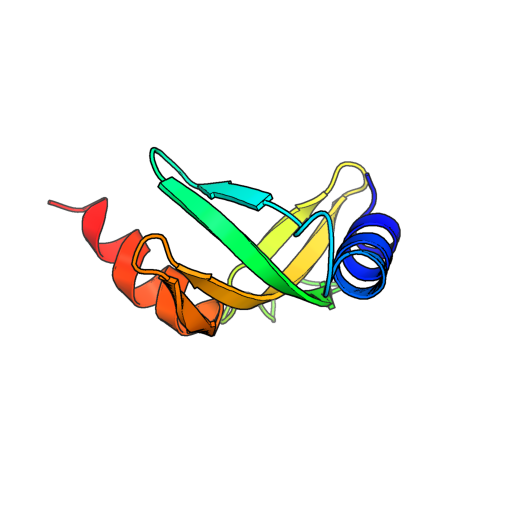0 38.97 83 SER A C 1
ATOM 631 O O . SER A 1 83 ? 6.849 14.605 19.655 1.00 38.97 83 SER A O 1
#

Solvent-accessible surface area (backbone atoms only — not comparable to full-atom values): 4601 Å² total; per-residue (Å²): 103,43,20,66,57,48,31,50,45,25,63,72,13,57,85,63,73,60,36,71,45,78,59,88,96,43,58,30,36,46,57,36,52,45,68,43,94,57,74,87,61,60,75,33,33,68,43,83,29,82,73,79,31,29,25,36,30,55,28,28,27,44,79,87,68,47,77,43,38,20,36,57,47,45,63,64,52,55,62,67,73,76,117

Secondary structure (DSSP, 8-state):
--HHHHHHHHHHTSSSS-EEEEETTEEEEEEEEEEESSGGGTTSEEEE-TTS-EEEEEEEE-TTS-EEEHHHHHHHHHGGG--

Radius of gyration: 12.27 Å; Cα contacts (8 Å, |Δi|>4): 147; chains: 1; bounding box: 26×28×31 Å

Mean predicted aligned error: 7.23 Å

Sequence (83 aa):
MTAVQAARRVRAYLDFPKTKLSYGSESVIVTKAHVVSGESDAKDFIIQCKDNSLLAIDELIGPSGKRMSGRAFKNGYASQKDS